Protein AF-A0A933JWK9-F1 (afdb_monomer)

pLDDT: mean 76.58, std 20.01, range [38.88, 97.62]

Mean predicted aligned error: 13.6 Å

Radius of gyration: 24.75 Å; Cα contacts (8 Å, |Δi|>4): 146; chains: 1; bounding box: 64×27×78 Å

Nearest PDB structures (foldseek):
  2p03-assembly1_A  TM=4.621E-01  e=7.236E+00  Homo sapiens
  8j80-assembly1_A  TM=3.984E-01  e=9.105E+00  Homo sapiens

Foldseek 3Di:
DVVVVVVVVVVVVVLVVPQDAAPDFFAPVLLVVLLVCLLVPWQLVSVVSRNCCVVPSNVRNVQLVVLCVLLVVLVVVQVVCVVVVHDDDVSSVVSNVSSVVSNVVSSVVSNVVSVPDPGDPPPDPPPPPQPPDPDDDDRDDDDDD

Solvent-accessible surface area (backbone atoms only — not comparable to full-atom values): 8246 Å² total; per-residue (Å²): 119,75,71,60,55,53,55,52,52,48,51,56,52,56,54,56,75,68,50,62,58,75,83,52,77,28,47,67,67,41,44,55,49,14,50,54,36,23,69,78,40,64,58,24,47,17,28,48,61,46,25,38,25,92,82,54,14,54,56,41,30,54,52,38,51,52,16,49,50,36,23,50,53,15,49,55,51,49,50,52,28,63,76,69,70,48,76,88,56,70,64,31,55,48,29,29,51,51,11,51,50,48,33,53,52,49,49,53,46,55,41,49,53,59,74,67,53,94,47,59,65,68,86,72,77,75,76,81,67,82,72,78,70,95,79,78,94,67,92,76,86,84,86,87,130

Sequence (145 aa):
MRALLTSFVGYLLLSSSAQGAEGEPISQGRYVTAGVVSIFFSLGIGHAVAGEYTSTGWIFTVGETASCALFGAGLVRAWNEADSGAGEDPLNLAMIGVGATALLALKVWETYDIFTRPTVESASTVAILPLVYPSGGGVGVSIGF

Secondary structure (DSSP, 8-state):
-HHHHHHHHHHHHHHHHSS--TTSPPPHHHHHHHHHHHHHS-SSHHHHHHT-IIIIIHHHHHHHHHHHHHHHHHHHHHHHHHHHTPPPPHHHHHHHHHHHHHHHHHHHHHHHHHHHS-----TT---------SSS---PPP---

Structure (mmCIF, N/CA/C/O backbone):
data_AF-A0A933JWK9-F1
#
_entry.id   AF-A0A933JWK9-F1
#
loop_
_atom_site.group_PDB
_atom_site.id
_atom_site.type_symbol
_atom_site.label_atom_id
_atom_site.label_alt_id
_atom_site.label_comp_id
_atom_site.label_asym_id
_atom_site.label_entity_id
_atom_site.label_seq_id
_atom_site.pdbx_PDB_ins_code
_atom_site.Cartn_x
_atom_site.Cartn_y
_atom_site.Cartn_z
_atom_site.occupancy
_atom_site.B_iso_or_equiv
_atom_site.auth_seq_id
_atom_site.auth_comp_id
_atom_site.auth_asym_id
_atom_site.auth_atom_id
_atom_site.pdbx_PDB_model_num
ATOM 1 N N . MET A 1 1 ? 21.813 -17.162 19.242 1.00 52.31 1 MET A N 1
ATOM 2 C CA . MET A 1 1 ? 20.748 -17.148 18.208 1.00 52.31 1 MET A CA 1
ATOM 3 C C . MET A 1 1 ? 19.404 -17.726 18.664 1.00 52.31 1 MET A C 1
ATOM 5 O O . MET A 1 1 ? 18.394 -17.179 18.254 1.00 52.31 1 MET A O 1
ATOM 9 N N . ARG A 1 2 ? 19.329 -18.748 19.537 1.00 48.78 2 ARG A N 1
ATOM 10 C CA . ARG A 1 2 ? 18.032 -19.305 19.998 1.00 48.78 2 ARG A CA 1
ATOM 11 C C . ARG A 1 2 ? 17.158 -18.358 20.845 1.00 48.78 2 ARG A C 1
ATOM 13 O O . ARG A 1 2 ? 15.945 -18.448 20.749 1.00 48.78 2 ARG A O 1
ATOM 20 N N . ALA A 1 3 ? 17.746 -17.427 21.600 1.00 47.59 3 ALA A N 1
ATOM 21 C CA . ALA A 1 3 ? 16.990 -16.504 22.460 1.00 47.59 3 ALA A CA 1
ATOM 22 C C . ALA A 1 3 ? 16.204 -15.415 21.694 1.00 47.59 3 ALA A C 1
ATOM 24 O O . ALA A 1 3 ? 15.162 -14.971 22.162 1.00 47.59 3 ALA A O 1
ATOM 25 N N . LEU A 1 4 ? 16.667 -15.017 20.502 1.00 46.31 4 LEU A N 1
ATOM 26 C CA . LEU A 1 4 ? 15.998 -14.002 19.674 1.00 46.31 4 LEU A CA 1
ATOM 27 C C . LEU A 1 4 ? 14.731 -14.542 18.991 1.00 46.31 4 LEU A C 1
ATOM 29 O O . LEU A 1 4 ? 13.759 -13.807 18.844 1.00 46.31 4 LEU A O 1
ATOM 33 N N . LEU A 1 5 ? 14.710 -15.832 18.636 1.00 45.72 5 LEU A N 1
ATOM 34 C CA . LEU A 1 5 ? 13.540 -16.462 18.014 1.00 45.72 5 LEU A CA 1
ATOM 35 C C . LEU A 1 5 ? 12.357 -16.574 18.985 1.00 45.72 5 LEU A C 1
ATOM 37 O O . LEU A 1 5 ? 11.220 -16.336 18.593 1.00 45.72 5 LEU A O 1
ATOM 41 N N . THR A 1 6 ? 12.612 -16.881 20.259 1.00 53.44 6 THR A N 1
ATOM 42 C CA . THR A 1 6 ? 11.563 -16.974 21.287 1.00 53.44 6 THR A CA 1
ATOM 43 C C . THR A 1 6 ? 10.922 -15.628 21.608 1.00 53.44 6 THR A C 1
ATOM 45 O O . THR A 1 6 ? 9.710 -15.576 21.795 1.00 53.44 6 THR A O 1
ATOM 48 N N . SER A 1 7 ? 11.688 -14.532 21.611 1.00 55.28 7 SER A N 1
ATOM 49 C CA . SER A 1 7 ? 11.123 -13.196 21.842 1.00 55.28 7 SER A CA 1
ATOM 50 C C . SER A 1 7 ? 10.293 -12.704 20.656 1.00 55.28 7 SER A C 1
ATOM 52 O O . SER A 1 7 ? 9.264 -12.070 20.861 1.00 55.28 7 SER A O 1
ATOM 54 N N . PHE A 1 8 ? 10.691 -13.034 19.423 1.00 51.12 8 PHE A N 1
ATOM 55 C CA . PHE A 1 8 ? 9.938 -12.650 18.227 1.00 51.12 8 PHE A CA 1
ATOM 56 C C . PHE A 1 8 ? 8.622 -13.433 18.099 1.00 51.12 8 PHE A C 1
ATOM 58 O O . PHE A 1 8 ? 7.574 -12.840 17.865 1.00 51.12 8 PHE A O 1
ATOM 65 N N . VAL A 1 9 ? 8.651 -14.749 18.344 1.00 57.91 9 VAL A N 1
ATOM 66 C CA . VAL A 1 9 ? 7.445 -15.599 18.360 1.00 57.91 9 VAL A CA 1
ATOM 67 C C . VAL A 1 9 ? 6.528 -15.243 19.535 1.00 57.91 9 VAL A C 1
ATOM 69 O O . VAL A 1 9 ? 5.314 -15.199 19.368 1.00 57.91 9 VAL A O 1
ATOM 72 N N . GLY A 1 10 ? 7.090 -14.916 20.703 1.00 48.44 10 GLY A N 1
ATOM 73 C CA . GLY A 1 10 ? 6.321 -14.434 21.852 1.00 48.44 10 GLY A CA 1
ATOM 74 C C . GLY A 1 10 ? 5.609 -13.108 21.576 1.00 48.44 10 GLY A C 1
ATOM 75 O O . GLY A 1 10 ? 4.443 -12.971 21.925 1.00 48.44 10 GLY A O 1
ATOM 76 N N . TYR A 1 11 ? 6.264 -12.164 20.891 1.00 52.81 11 TYR A N 1
ATOM 77 C CA . TYR A 1 11 ? 5.649 -10.893 20.491 1.00 52.81 11 TYR A CA 1
ATOM 78 C C . TYR A 1 11 ? 4.535 -11.087 19.449 1.00 52.81 11 TYR A C 1
ATOM 80 O O . TYR A 1 11 ? 3.487 -10.454 19.544 1.00 52.81 11 TYR A O 1
ATOM 88 N N . LEU A 1 12 ? 4.730 -12.014 18.505 1.00 49.78 12 LEU A N 1
ATOM 89 C CA . LEU A 1 12 ? 3.725 -12.412 17.510 1.00 49.78 12 LEU A CA 1
ATOM 90 C C . LEU A 1 12 ? 2.493 -13.080 18.137 1.00 49.78 12 LEU A C 1
ATOM 92 O O . LEU A 1 12 ? 1.371 -12.854 17.692 1.00 49.78 12 LEU A O 1
ATOM 96 N N . LEU A 1 13 ? 2.683 -13.884 19.185 1.00 49.88 13 LEU A N 1
ATOM 97 C CA . LEU A 1 13 ? 1.576 -14.523 19.897 1.00 49.88 13 LEU A CA 1
ATOM 98 C C . LEU A 1 13 ? 0.853 -13.538 20.826 1.00 49.88 13 LEU A C 1
ATOM 100 O O . LEU A 1 13 ? -0.376 -13.544 20.866 1.00 49.88 13 LEU A O 1
ATOM 104 N N . LEU A 1 14 ? 1.571 -12.635 21.504 1.00 49.59 14 LEU A N 1
ATOM 105 C CA . LEU A 1 14 ? 0.948 -11.612 22.353 1.00 49.59 14 LEU A CA 1
ATOM 106 C C . LEU A 1 14 ? 0.148 -10.582 21.537 1.00 49.59 14 LEU A C 1
ATOM 108 O O . LEU A 1 14 ? -0.905 -10.125 21.985 1.00 49.59 14 LEU A O 1
ATOM 112 N N . SER A 1 15 ? 0.609 -10.239 20.329 1.00 49.47 15 SER A N 1
ATOM 113 C CA . SER A 1 15 ? -0.121 -9.341 19.427 1.00 49.47 15 SER A CA 1
ATOM 114 C C . SER A 1 15 ? -1.370 -9.992 18.828 1.00 49.47 15 SER A C 1
ATOM 116 O O . SER A 1 15 ? -2.322 -9.281 18.516 1.00 49.47 15 SER A O 1
ATOM 118 N N . SER A 1 16 ? -1.404 -11.325 18.712 1.00 47.66 16 SER A N 1
ATOM 119 C CA . SER A 1 16 ? -2.589 -12.059 18.250 1.00 47.66 16 SER A CA 1
ATOM 120 C C . SER A 1 16 ? -3.719 -12.083 19.286 1.00 47.66 16 SER A C 1
ATOM 122 O O . SER A 1 16 ? -4.881 -11.986 18.917 1.00 47.66 16 SER A O 1
ATOM 124 N N . SER A 1 17 ? -3.396 -12.113 20.586 1.00 46.22 17 SER A N 1
ATOM 125 C CA . SER A 1 17 ? -4.400 -12.079 21.664 1.00 46.22 17 SER A CA 1
ATOM 126 C C . SER A 1 17 ? -4.966 -10.685 21.965 1.00 46.22 17 SER A C 1
ATOM 128 O O . SER A 1 17 ? -5.966 -10.577 22.666 1.00 46.22 17 SER A O 1
ATOM 130 N N . ALA A 1 18 ? -4.324 -9.620 21.471 1.00 49.44 18 ALA A N 1
ATOM 131 C CA . ALA A 1 18 ? -4.772 -8.233 21.647 1.00 49.44 18 ALA A CA 1
ATOM 132 C C . ALA A 1 18 ? -5.519 -7.677 20.420 1.00 49.44 18 ALA A C 1
ATOM 134 O O . ALA A 1 18 ? -6.072 -6.576 20.472 1.00 49.44 18 ALA A O 1
ATOM 135 N N . GLN A 1 19 ? -5.532 -8.421 19.311 1.00 51.88 19 GLN A N 1
ATOM 136 C CA . GLN A 1 19 ? -6.361 -8.102 18.161 1.00 51.88 19 GLN A CA 1
ATOM 137 C C . GLN A 1 19 ? -7.772 -8.602 18.459 1.00 51.88 19 GLN A C 1
ATOM 139 O O . GLN A 1 19 ? -8.059 -9.786 18.319 1.00 51.88 19 GLN A O 1
ATOM 144 N N . GLY A 1 20 ? -8.638 -7.690 18.914 1.00 56.00 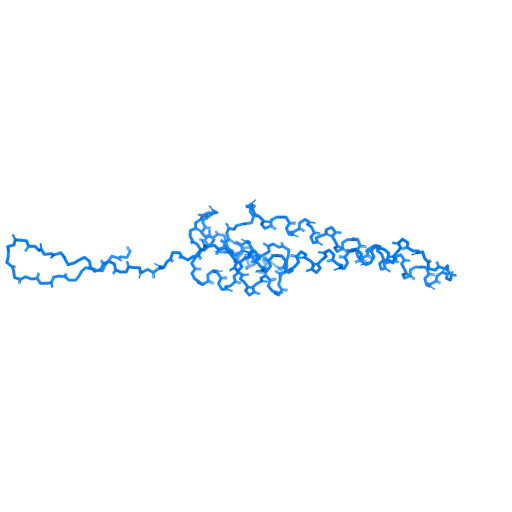20 GLY A N 1
ATOM 145 C CA . GLY A 1 20 ? -10.086 -7.911 18.911 1.00 56.00 20 GLY A CA 1
ATOM 146 C C . GLY A 1 20 ? -10.522 -8.481 17.563 1.00 56.00 20 GLY A C 1
ATOM 147 O O . GLY A 1 20 ? -9.911 -8.146 16.539 1.00 56.00 20 GLY A O 1
ATOM 148 N N . ALA A 1 21 ? -11.489 -9.393 17.608 1.00 59.34 21 ALA A N 1
ATOM 149 C CA . ALA A 1 21 ? -11.901 -10.204 16.472 1.00 59.34 21 ALA A CA 1
ATOM 150 C C . ALA A 1 21 ? -12.302 -9.324 15.277 1.00 59.34 21 ALA A C 1
ATOM 152 O O . ALA A 1 21 ? -12.734 -8.183 15.447 1.00 59.34 21 ALA A O 1
ATOM 153 N N . GLU A 1 22 ? -12.136 -9.843 14.060 1.00 62.44 22 GLU A N 1
ATOM 154 C CA . GLU A 1 22 ? -12.494 -9.090 12.857 1.00 62.44 22 GLU A CA 1
ATOM 155 C C . GLU A 1 22 ? -13.966 -8.660 12.901 1.00 62.44 22 GLU A C 1
ATOM 157 O O . GLU A 1 22 ? -14.848 -9.470 13.199 1.00 62.44 22 GLU A O 1
ATOM 162 N N . GLY A 1 23 ? -14.222 -7.376 12.636 1.00 63.72 23 GLY A N 1
ATOM 163 C CA . GLY A 1 23 ? -15.553 -6.775 12.731 1.00 63.72 23 GLY A CA 1
ATOM 164 C C . GLY A 1 23 ? -15.981 -6.313 14.131 1.00 63.72 23 GLY A C 1
ATOM 165 O O . GLY A 1 23 ? -17.119 -5.864 14.284 1.00 63.72 23 GLY A O 1
ATOM 166 N N . GLU A 1 24 ? -15.122 -6.387 15.156 1.00 70.00 24 GLU A N 1
ATOM 167 C CA . GLU A 1 24 ? -15.401 -5.747 16.449 1.00 70.00 24 GLU A CA 1
ATOM 168 C C . GLU A 1 24 ? -15.279 -4.213 16.384 1.00 70.00 24 GLU A C 1
ATOM 170 O O . GLU A 1 24 ? -14.452 -3.677 15.637 1.00 70.00 24 GLU A O 1
ATOM 175 N N . PRO A 1 25 ? -16.044 -3.474 17.214 1.00 74.81 25 PRO A N 1
ATOM 176 C CA . PRO A 1 25 ? -15.880 -2.034 17.351 1.00 74.81 25 PRO A CA 1
ATOM 177 C C . PR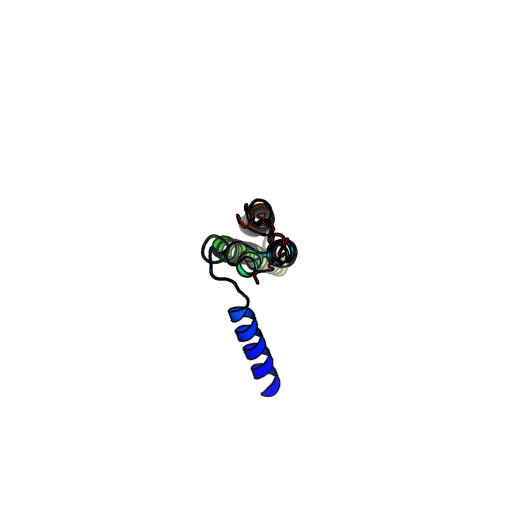O A 1 25 ? -14.429 -1.656 17.674 1.00 74.81 25 PRO A C 1
ATOM 179 O O . PRO A 1 25 ? -13.851 -2.075 18.680 1.00 74.81 25 PRO A O 1
ATOM 182 N N . ILE A 1 26 ? -13.833 -0.826 16.820 1.00 77.25 26 ILE A N 1
ATOM 183 C CA . ILE A 1 26 ? -12.447 -0.391 16.984 1.00 77.25 26 ILE A CA 1
ATOM 184 C C . ILE A 1 26 ? -12.367 0.568 18.176 1.00 77.25 26 ILE A C 1
ATOM 186 O O . ILE A 1 26 ? -13.041 1.599 18.220 1.00 77.25 26 ILE A O 1
ATOM 190 N N . SER A 1 27 ? -11.518 0.245 19.153 1.00 82.25 27 SER A N 1
ATOM 191 C CA . SER A 1 27 ? -11.245 1.153 20.267 1.00 82.25 27 SER A CA 1
ATOM 192 C C . SER A 1 27 ? -10.535 2.419 19.776 1.00 82.25 27 SER A C 1
ATOM 194 O O . SER A 1 27 ? -9.736 2.374 18.840 1.00 82.25 27 SER A O 1
ATOM 196 N N . GLN A 1 28 ? -10.755 3.557 20.443 1.00 83.12 28 GLN A N 1
ATOM 197 C CA . GLN A 1 28 ? -10.151 4.838 20.044 1.00 83.12 28 GLN A CA 1
ATOM 198 C C . GLN A 1 28 ? -8.617 4.761 19.915 1.00 83.12 28 GLN A C 1
ATOM 200 O O . GLN A 1 28 ? -8.039 5.332 18.992 1.00 83.12 28 GLN A O 1
ATOM 205 N N . GLY A 1 29 ? -7.958 4.013 20.809 1.00 81.81 29 GLY A N 1
ATOM 206 C CA . GLY A 1 29 ? -6.517 3.767 20.736 1.00 81.81 29 GLY A CA 1
ATOM 207 C C . GLY A 1 29 ? -6.118 2.996 19.476 1.00 81.81 29 GLY A C 1
ATOM 208 O O . GLY A 1 29 ? -5.222 3.438 18.758 1.00 81.81 29 GLY A O 1
ATOM 209 N N . ARG A 1 30 ? -6.817 1.894 19.159 1.00 84.12 30 ARG A N 1
ATOM 210 C CA . ARG A 1 30 ? -6.562 1.115 17.934 1.00 84.12 30 ARG A CA 1
ATOM 211 C C . ARG A 1 30 ? -6.816 1.940 16.677 1.00 84.12 30 ARG A C 1
ATOM 213 O O . ARG A 1 30 ? -6.023 1.836 15.753 1.00 84.12 30 ARG A O 1
ATOM 220 N N . TYR A 1 31 ? -7.836 2.797 16.663 1.00 86.62 31 TYR A N 1
ATOM 221 C CA . TYR A 1 31 ? -8.128 3.687 15.536 1.00 86.62 31 TYR A CA 1
ATOM 222 C C . TYR A 1 31 ? -6.988 4.679 15.266 1.00 86.62 31 TYR A C 1
ATOM 224 O O . TYR A 1 31 ? -6.480 4.761 14.149 1.00 86.62 31 TYR A O 1
ATOM 232 N N . VAL A 1 32 ? -6.522 5.390 16.301 1.00 88.44 32 VAL A N 1
ATOM 233 C CA . VAL A 1 32 ? -5.410 6.345 16.150 1.00 88.44 32 VAL A CA 1
ATOM 234 C C . VAL A 1 32 ? -4.125 5.620 15.755 1.00 88.44 32 VAL A C 1
ATOM 236 O O . VAL A 1 32 ? -3.413 6.081 14.864 1.00 88.44 32 VAL A O 1
ATOM 239 N N . THR A 1 33 ? -3.826 4.472 16.372 1.00 89.25 33 THR A N 1
ATOM 240 C CA . THR A 1 33 ? -2.653 3.674 15.994 1.00 89.25 33 THR A CA 1
ATOM 241 C C . THR A 1 33 ? -2.760 3.168 14.558 1.00 89.25 33 THR A C 1
ATOM 243 O O . THR A 1 33 ? -1.783 3.285 13.831 1.00 89.25 33 THR A O 1
ATOM 246 N N . ALA A 1 34 ? -3.923 2.682 14.116 1.00 88.56 34 ALA A N 1
ATOM 247 C CA . ALA A 1 34 ? -4.143 2.238 12.740 1.00 88.56 34 ALA A CA 1
ATOM 248 C C . ALA A 1 34 ? -3.901 3.368 11.729 1.00 88.56 34 ALA A C 1
ATOM 250 O O . ALA A 1 34 ? -3.180 3.157 10.758 1.00 88.56 34 ALA A O 1
ATOM 251 N N . GLY A 1 35 ? -4.416 4.574 11.994 1.00 88.25 35 GLY A N 1
ATOM 252 C CA . GLY A 1 35 ? -4.205 5.739 11.128 1.00 88.25 35 GLY A CA 1
ATOM 253 C C . GLY A 1 35 ? -2.753 6.227 11.097 1.00 88.25 35 GLY A C 1
ATOM 254 O O . GLY A 1 35 ? -2.231 6.579 10.044 1.00 88.25 35 GLY A O 1
ATOM 255 N N . VAL A 1 36 ? -2.049 6.221 12.234 1.00 91.56 36 VAL A N 1
ATOM 256 C CA . VAL A 1 36 ? -0.611 6.550 12.255 1.00 91.56 36 VAL A CA 1
ATOM 257 C C . VAL A 1 36 ? 0.191 5.483 11.512 1.00 91.56 36 VAL A C 1
ATOM 259 O O . VAL A 1 36 ? 1.076 5.808 10.721 1.00 91.56 36 VAL A O 1
ATOM 262 N N . VAL A 1 37 ? -0.128 4.208 11.738 1.00 91.81 37 VAL A N 1
ATOM 263 C CA . VAL A 1 37 ? 0.541 3.086 11.082 1.00 91.81 37 VAL A CA 1
ATOM 264 C C . VAL A 1 37 ? 0.330 3.142 9.575 1.00 91.81 37 VAL A C 1
ATOM 266 O O . VAL A 1 37 ? 1.323 3.031 8.875 1.00 91.81 37 VAL A O 1
ATOM 269 N N . SER A 1 38 ? -0.868 3.421 9.058 1.00 88.81 38 SER A N 1
ATOM 270 C CA . SER A 1 38 ? -1.104 3.492 7.604 1.00 88.81 38 SER A CA 1
ATOM 271 C C . SER A 1 38 ? -0.321 4.610 6.903 1.00 88.81 38 SER A C 1
ATOM 273 O O . SER A 1 38 ? 0.102 4.469 5.752 1.00 88.81 38 SER A O 1
ATOM 275 N N . ILE A 1 39 ? -0.059 5.720 7.601 1.00 89.00 39 ILE A N 1
ATOM 276 C CA . ILE A 1 39 ? 0.753 6.820 7.062 1.00 89.00 39 ILE A CA 1
ATOM 277 C C . ILE A 1 39 ? 2.201 6.359 6.843 1.00 89.00 39 ILE A C 1
ATOM 279 O O . ILE A 1 39 ? 2.754 6.555 5.758 1.00 89.00 39 ILE A O 1
ATOM 283 N N . PHE A 1 40 ? 2.817 5.714 7.838 1.00 89.06 40 PHE A N 1
ATOM 284 C CA . PHE A 1 40 ? 4.237 5.332 7.781 1.00 89.06 40 PHE A CA 1
ATOM 285 C C . PHE A 1 40 ? 4.480 3.962 7.141 1.00 89.06 40 PHE A C 1
ATOM 287 O O . PHE A 1 40 ? 5.428 3.783 6.380 1.00 89.06 40 PHE A O 1
ATOM 294 N N . PHE A 1 41 ? 3.606 3.007 7.425 1.00 86.69 41 PHE A N 1
ATOM 295 C CA . PHE A 1 41 ? 3.694 1.605 7.049 1.00 86.69 41 PHE A CA 1
ATOM 296 C C . PHE A 1 41 ? 2.449 1.238 6.236 1.00 86.69 41 PHE A C 1
ATOM 298 O O . PHE A 1 41 ? 1.389 0.930 6.774 1.00 86.69 41 PHE A O 1
ATOM 305 N N . SER A 1 42 ? 2.615 1.321 4.916 1.00 82.88 42 SER A N 1
ATOM 306 C CA . SER A 1 42 ? 1.646 0.849 3.916 1.00 82.88 42 SER A CA 1
ATOM 307 C C . SER A 1 42 ? 1.548 -0.688 3.929 1.00 82.88 42 SER A C 1
ATOM 309 O O . SER A 1 42 ? 2.176 -1.342 4.762 1.00 82.88 42 SER A O 1
ATOM 311 N N . LEU A 1 43 ? 0.844 -1.272 2.963 1.00 90.44 43 LEU 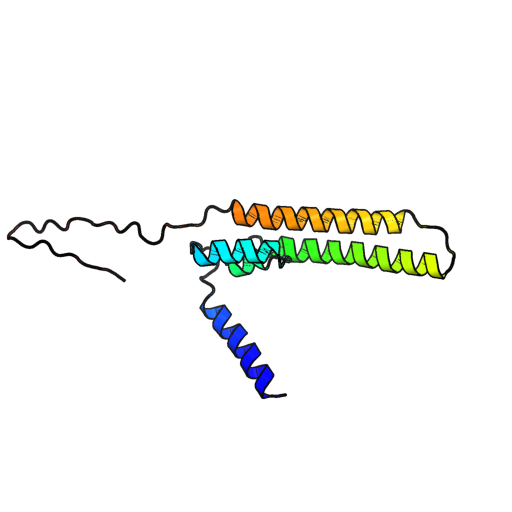A N 1
ATOM 312 C CA . LEU A 1 43 ? 0.636 -2.705 2.714 1.00 90.44 43 LEU A CA 1
ATOM 313 C C . LEU A 1 43 ? -0.523 -3.309 3.504 1.00 90.44 43 LEU A C 1
ATOM 315 O O . LEU A 1 43 ? -0.505 -4.507 3.791 1.00 90.44 43 LEU A O 1
ATOM 319 N N . GLY A 1 44 ? -1.532 -2.515 3.863 1.00 86.62 44 GLY A N 1
ATOM 320 C CA . GLY A 1 44 ? -2.695 -3.000 4.610 1.00 86.62 44 GLY A CA 1
ATOM 321 C C . GLY A 1 44 ? -2.416 -3.214 6.099 1.00 86.62 44 GLY A C 1
ATOM 322 O O . GLY A 1 44 ? -3.238 -3.800 6.807 1.00 86.62 44 GLY A O 1
ATOM 323 N N . ILE A 1 45 ? -1.260 -2.763 6.603 1.00 90.38 45 ILE A N 1
ATOM 324 C CA . ILE A 1 45 ? -0.870 -2.931 8.011 1.00 90.38 45 ILE A CA 1
ATOM 325 C C . ILE A 1 45 ? -1.777 -2.087 8.914 1.00 90.38 45 ILE A C 1
ATOM 327 O O . ILE A 1 45 ? -2.147 -2.540 9.998 1.00 90.38 45 ILE A O 1
ATOM 331 N N . GLY A 1 46 ? -2.199 -0.900 8.463 1.00 88.12 46 GLY A N 1
ATOM 332 C CA . GLY A 1 46 ? -3.172 -0.084 9.193 1.00 88.12 46 GLY A CA 1
ATOM 333 C C . GLY A 1 46 ? -4.489 -0.834 9.416 1.00 88.12 46 GLY A C 1
ATOM 334 O O . GLY A 1 46 ? -4.991 -0.890 10.540 1.00 88.12 46 GLY A O 1
ATOM 335 N N . HIS A 1 47 ? -4.993 -1.516 8.382 1.00 89.94 47 HIS A N 1
ATOM 336 C CA . HIS A 1 47 ? -6.178 -2.373 8.481 1.00 89.94 47 HIS A CA 1
ATOM 337 C C . HIS A 1 47 ? -5.956 -3.596 9.368 1.00 89.94 47 HIS A C 1
ATOM 339 O O . HIS A 1 47 ? -6.861 -3.975 10.103 1.00 89.94 47 HIS A O 1
ATOM 345 N N . ALA A 1 48 ? -4.764 -4.194 9.368 1.00 89.06 48 ALA A N 1
ATOM 346 C CA . ALA A 1 48 ? -4.444 -5.279 10.298 1.00 89.06 48 ALA A CA 1
ATOM 347 C C . ALA A 1 48 ? -4.499 -4.818 11.763 1.00 89.06 48 ALA A C 1
ATOM 349 O O . ALA A 1 48 ? -5.095 -5.487 12.605 1.00 89.06 48 ALA A O 1
ATOM 350 N N . VAL A 1 49 ? -3.966 -3.631 12.072 1.00 88.38 49 VAL A N 1
ATOM 351 C CA . VAL A 1 49 ? -4.059 -3.038 13.420 1.00 88.38 49 VAL A CA 1
ATOM 352 C C . VAL A 1 49 ? -5.515 -2.759 13.805 1.00 88.38 49 VAL A C 1
ATOM 354 O O . VAL A 1 49 ? -5.927 -3.045 14.937 1.00 88.38 49 VAL A O 1
ATOM 357 N N . ALA A 1 50 ? -6.295 -2.249 12.851 1.00 86.75 50 ALA A N 1
ATOM 358 C CA . ALA A 1 50 ? -7.725 -2.001 12.987 1.00 86.75 50 ALA A CA 1
ATOM 359 C C . ALA A 1 50 ? -8.569 -3.283 13.142 1.00 86.75 50 ALA A C 1
ATOM 361 O O . ALA A 1 50 ? -9.687 -3.187 13.629 1.00 86.75 50 ALA A O 1
ATOM 362 N N . GLY A 1 51 ? -8.047 -4.469 12.799 1.00 86.38 51 GLY A N 1
ATOM 363 C CA . GLY A 1 51 ? -8.817 -5.722 12.795 1.00 86.38 51 GLY A CA 1
ATOM 364 C C . GLY A 1 51 ? -9.696 -5.904 11.550 1.00 86.38 51 GLY A C 1
ATOM 365 O O . GLY A 1 51 ? -10.700 -6.597 11.595 1.00 86.38 51 GLY A O 1
ATOM 366 N N . GLU A 1 52 ? -9.333 -5.269 10.437 1.00 86.56 52 GLU A N 1
ATOM 367 C CA . GLU A 1 52 ? -10.123 -5.182 9.197 1.00 86.56 52 GLU A CA 1
ATOM 368 C C . GLU A 1 52 ? -9.325 -5.665 7.971 1.00 86.56 52 GLU A C 1
ATOM 370 O O . GLU A 1 52 ? -9.550 -5.249 6.826 1.00 86.56 52 GLU A O 1
ATOM 375 N N . TYR A 1 53 ? -8.333 -6.528 8.198 1.00 89.00 53 TYR A N 1
ATOM 376 C CA . TYR A 1 53 ? -7.427 -6.959 7.139 1.00 89.00 53 TYR A CA 1
ATOM 377 C C . TYR A 1 53 ? -8.133 -7.809 6.078 1.00 89.00 53 TYR A C 1
ATOM 379 O O . TYR A 1 53 ? -7.988 -7.534 4.884 1.00 89.00 53 TYR A O 1
ATOM 387 N N . THR A 1 54 ? -8.924 -8.807 6.483 1.00 88.81 54 THR A N 1
ATOM 388 C CA . THR A 1 54 ? -9.662 -9.666 5.536 1.00 88.81 54 THR A CA 1
ATOM 389 C C . THR A 1 54 ? -10.758 -8.912 4.788 1.00 88.81 54 THR A C 1
ATOM 391 O O . THR A 1 54 ? -11.026 -9.216 3.627 1.00 88.81 54 THR A O 1
ATOM 394 N N . SER A 1 55 ? -11.351 -7.902 5.425 1.00 88.25 55 SER A N 1
ATOM 395 C CA . SER A 1 55 ? -12.396 -7.062 4.844 1.00 88.25 55 SER A CA 1
ATOM 396 C C . SER A 1 55 ? -11.850 -6.204 3.701 1.00 88.25 55 SER A C 1
ATOM 398 O O . SER A 1 55 ? -12.427 -6.161 2.613 1.00 88.25 55 SER A O 1
ATOM 400 N N . THR A 1 56 ? -10.722 -5.510 3.908 1.00 90.00 56 THR A N 1
ATOM 401 C CA . THR A 1 56 ? -10.201 -4.562 2.897 1.00 90.00 56 THR A CA 1
ATOM 402 C C . THR A 1 56 ? -8.681 -4.414 2.894 1.00 90.00 56 THR A C 1
ATOM 404 O O . THR A 1 56 ? -8.115 -4.125 1.841 1.00 90.00 56 THR A O 1
ATOM 407 N N . GLY A 1 57 ? -7.996 -4.659 4.016 1.00 91.06 57 GLY A N 1
ATOM 408 C CA . GLY A 1 57 ? -6.538 -4.498 4.112 1.00 91.06 57 GLY A CA 1
ATOM 409 C C . GLY A 1 57 ? -5.745 -5.270 3.053 1.00 91.06 57 GLY A C 1
ATOM 410 O O . GLY A 1 57 ? -4.796 -4.737 2.481 1.00 91.06 57 GLY A O 1
ATOM 411 N N . TRP A 1 58 ? -6.180 -6.489 2.719 1.00 94.00 58 TRP A N 1
ATOM 412 C CA . TRP A 1 58 ? -5.506 -7.336 1.728 1.00 94.00 58 TRP A CA 1
ATOM 413 C C . TRP A 1 58 ? -5.419 -6.705 0.328 1.00 94.00 58 TRP A C 1
ATOM 415 O O . TRP A 1 58 ? -4.477 -6.993 -0.414 1.00 94.00 58 TRP A O 1
ATOM 425 N N . ILE A 1 59 ? -6.374 -5.841 -0.043 1.00 95.94 59 ILE A N 1
ATOM 426 C CA . ILE A 1 59 ? -6.397 -5.170 -1.353 1.00 95.94 59 ILE A CA 1
ATOM 427 C C . ILE A 1 59 ? -5.187 -4.246 -1.473 1.00 95.94 59 ILE A C 1
ATOM 429 O O . ILE A 1 59 ? -4.520 -4.240 -2.509 1.00 95.94 59 ILE A O 1
ATOM 433 N N . PHE A 1 60 ? -4.865 -3.517 -0.402 1.00 95.25 60 PHE A N 1
ATOM 434 C CA . PHE A 1 60 ? -3.701 -2.638 -0.357 1.00 95.25 60 PHE A CA 1
ATOM 435 C C . PHE A 1 60 ? -2.407 -3.442 -0.402 1.00 95.25 60 PHE A C 1
ATOM 437 O O . PHE A 1 60 ? -1.530 -3.124 -1.197 1.00 95.25 60 PHE A O 1
ATOM 444 N N . THR A 1 61 ? -2.315 -4.553 0.334 1.00 95.44 61 THR A N 1
ATOM 445 C CA . THR A 1 61 ? -1.148 -5.445 0.266 1.00 95.44 61 THR A CA 1
ATOM 446 C C . THR A 1 61 ? -0.883 -5.926 -1.159 1.00 95.44 61 THR A C 1
ATOM 448 O O . THR A 1 61 ? 0.240 -5.811 -1.655 1.00 95.44 61 THR A O 1
ATOM 451 N N . VAL A 1 62 ? -1.905 -6.449 -1.843 1.00 97.25 62 VAL A N 1
ATOM 452 C CA . VAL A 1 62 ? -1.767 -6.974 -3.209 1.00 97.25 62 VAL A CA 1
ATOM 453 C C . VAL A 1 62 ? -1.475 -5.848 -4.199 1.00 97.25 62 VAL A C 1
ATOM 455 O O . VAL A 1 62 ? -0.535 -5.953 -4.989 1.00 97.25 62 VAL A O 1
ATOM 458 N N . GLY A 1 63 ? -2.255 -4.767 -4.149 1.00 96.81 63 GLY A N 1
ATOM 459 C CA . GLY A 1 63 ? -2.141 -3.648 -5.077 1.00 96.81 63 GLY A CA 1
ATOM 460 C C . GLY A 1 63 ? -0.797 -2.935 -4.972 1.00 96.81 63 GLY A C 1
ATOM 461 O O . GLY A 1 63 ? -0.154 -2.666 -5.988 1.00 96.81 63 GLY A O 1
ATOM 462 N N . GLU A 1 64 ? -0.333 -2.659 -3.757 1.00 95.38 64 GLU A N 1
ATOM 463 C CA . GLU A 1 64 ? 0.939 -1.976 -3.547 1.00 95.38 64 GLU A CA 1
ATOM 464 C C . GLU A 1 64 ? 2.118 -2.893 -3.856 1.00 95.38 64 GLU A C 1
ATOM 466 O O . GLU A 1 64 ? 3.081 -2.443 -4.468 1.00 95.38 64 GLU A O 1
ATOM 471 N N . THR A 1 65 ? 2.034 -4.192 -3.545 1.00 97.31 65 THR A N 1
ATOM 472 C CA . THR A 1 65 ? 3.069 -5.154 -3.959 1.00 97.31 65 THR A CA 1
ATOM 473 C C . THR A 1 65 ? 3.195 -5.203 -5.481 1.00 97.31 65 THR A C 1
ATOM 475 O O . THR A 1 65 ? 4.305 -5.135 -6.011 1.00 97.31 65 THR A O 1
ATOM 478 N N . ALA A 1 66 ? 2.071 -5.267 -6.201 1.00 97.25 66 ALA A N 1
ATOM 479 C CA . ALA A 1 66 ? 2.067 -5.249 -7.662 1.00 97.25 66 ALA A CA 1
ATOM 480 C C . ALA A 1 66 ? 2.632 -3.934 -8.222 1.00 97.25 66 ALA A C 1
ATOM 482 O O . ALA A 1 66 ? 3.436 -3.943 -9.155 1.00 97.25 66 ALA A O 1
ATOM 483 N N . SER A 1 67 ? 2.264 -2.803 -7.620 1.00 96.81 67 SER A N 1
ATOM 484 C CA . SER A 1 67 ? 2.723 -1.480 -8.048 1.00 96.81 67 SER A CA 1
ATOM 485 C C . SER A 1 67 ? 4.222 -1.275 -7.774 1.00 96.81 67 SER A C 1
ATOM 487 O O . SER A 1 67 ? 4.942 -0.778 -8.640 1.00 96.81 67 SER A O 1
ATOM 489 N N . CYS A 1 68 ? 4.725 -1.755 -6.630 1.00 96.50 68 CYS A N 1
ATOM 490 C CA . CYS A 1 68 ? 6.154 -1.831 -6.309 1.00 96.50 68 CYS A CA 1
ATOM 491 C C . CYS A 1 68 ? 6.916 -2.709 -7.300 1.00 96.50 68 CYS A C 1
ATOM 493 O O . CYS A 1 68 ? 7.993 -2.322 -7.752 1.00 96.50 68 CYS A O 1
ATOM 495 N N . ALA A 1 69 ? 6.367 -3.870 -7.664 1.00 97.25 69 ALA A N 1
ATOM 496 C CA . ALA A 1 69 ? 6.992 -4.756 -8.638 1.00 97.25 69 ALA A CA 1
ATOM 497 C C . ALA A 1 69 ? 7.092 -4.095 -10.021 1.00 97.25 69 ALA A C 1
ATOM 499 O O . ALA A 1 69 ? 8.147 -4.162 -10.647 1.00 97.25 69 ALA A O 1
ATOM 500 N N . LEU A 1 70 ? 6.036 -3.409 -10.474 1.00 96.50 70 LEU A N 1
ATOM 501 C CA . LEU A 1 70 ? 6.043 -2.661 -11.736 1.00 96.50 70 LEU A CA 1
ATOM 502 C C . LEU A 1 70 ? 7.068 -1.524 -11.725 1.00 96.50 70 LEU A C 1
ATOM 504 O O . LEU A 1 70 ? 7.882 -1.426 -12.643 1.00 96.50 70 LEU A O 1
ATOM 508 N N . PHE A 1 71 ? 7.061 -0.707 -10.671 1.00 97.06 71 PHE A N 1
ATOM 509 C CA . PHE A 1 71 ? 8.009 0.391 -10.501 1.00 97.06 71 PHE A CA 1
ATOM 510 C C . PHE A 1 71 ? 9.458 -0.115 -10.474 1.00 97.06 71 PHE A C 1
ATOM 512 O O . PHE A 1 71 ? 10.301 0.362 -11.234 1.00 97.06 71 PHE A O 1
ATOM 519 N N . GLY A 1 72 ? 9.739 -1.128 -9.649 1.00 95.75 72 GLY A N 1
ATOM 520 C CA . GLY A 1 72 ? 11.066 -1.721 -9.515 1.00 95.75 72 GLY A CA 1
ATOM 521 C C . GLY A 1 72 ? 11.551 -2.386 -10.802 1.00 95.75 72 GLY A C 1
ATOM 522 O O . GLY A 1 72 ? 12.695 -2.182 -11.201 1.00 95.75 72 GLY A O 1
ATOM 523 N N . ALA A 1 73 ? 10.684 -3.126 -11.499 1.00 95.75 73 ALA A N 1
ATOM 524 C CA . ALA A 1 73 ? 11.025 -3.726 -12.785 1.00 95.75 73 ALA A CA 1
ATOM 525 C C . ALA A 1 73 ? 11.342 -2.658 -13.842 1.00 95.75 73 ALA A C 1
ATOM 527 O O . ALA A 1 73 ? 12.313 -2.809 -14.581 1.00 95.75 73 ALA A O 1
ATOM 528 N N . GLY A 1 74 ? 10.573 -1.565 -13.885 1.00 94.56 74 GLY A N 1
ATOM 529 C CA . GLY A 1 74 ? 10.848 -0.434 -14.770 1.00 94.56 74 GLY A CA 1
ATOM 530 C C . GLY A 1 74 ? 12.202 0.220 -14.480 1.00 94.56 74 GLY A C 1
ATOM 531 O O . GLY A 1 74 ? 12.978 0.442 -15.406 1.00 94.56 74 GLY A O 1
ATOM 532 N N . LEU A 1 75 ? 12.533 0.443 -13.201 1.00 94.88 75 LEU A N 1
ATOM 533 C CA . LEU A 1 75 ? 13.832 0.993 -12.791 1.00 94.88 75 LEU A CA 1
ATOM 534 C C . LEU A 1 75 ? 15.008 0.093 -13.180 1.00 94.88 75 LEU A C 1
ATOM 536 O O . LEU A 1 75 ? 16.000 0.581 -13.713 1.00 94.88 75 LEU A O 1
ATOM 540 N N . VAL A 1 76 ? 14.904 -1.216 -12.934 1.00 95.50 76 VAL A N 1
ATOM 541 C CA . VAL A 1 76 ? 15.971 -2.171 -13.274 1.00 95.50 76 VAL A CA 1
ATOM 542 C C . VAL A 1 76 ? 16.211 -2.209 -14.784 1.00 95.50 76 VAL A C 1
ATOM 544 O O . VAL A 1 76 ? 17.357 -2.250 -15.225 1.00 95.50 76 VAL A O 1
ATOM 547 N N . ARG A 1 77 ? 15.146 -2.173 -15.593 1.00 92.88 77 ARG A N 1
ATOM 548 C CA . ARG A 1 77 ? 15.273 -2.159 -17.057 1.00 92.88 77 ARG A CA 1
ATOM 549 C C . ARG A 1 77 ? 15.878 -0.853 -17.565 1.00 92.88 77 ARG A C 1
ATOM 551 O O . ARG A 1 77 ? 16.820 -0.916 -18.348 1.00 92.88 77 ARG A O 1
ATOM 558 N N . ALA A 1 78 ? 15.421 0.290 -17.051 1.00 91.06 78 ALA A N 1
ATOM 559 C CA . ALA A 1 78 ? 15.989 1.595 -17.387 1.00 91.06 78 ALA A CA 1
ATOM 560 C C . ALA A 1 78 ? 17.482 1.688 -17.023 1.00 91.06 78 ALA A C 1
ATOM 562 O O . ALA A 1 78 ? 18.278 2.208 -17.800 1.00 91.06 78 ALA A O 1
ATOM 563 N N . TRP A 1 79 ? 17.880 1.129 -15.875 1.00 92.31 79 TRP A N 1
ATOM 564 C CA . TRP A 1 79 ? 19.285 1.062 -15.468 1.00 92.31 79 TRP A CA 1
ATOM 565 C C . TRP A 1 79 ? 20.132 0.242 -16.454 1.00 92.31 79 TRP A C 1
ATOM 567 O O . TRP A 1 79 ? 21.181 0.694 -16.905 1.00 92.31 79 TRP A O 1
ATOM 577 N N . ASN A 1 80 ? 19.660 -0.947 -16.836 1.00 91.25 80 ASN A N 1
ATOM 578 C CA . ASN A 1 80 ? 20.379 -1.811 -17.778 1.00 91.25 80 ASN A CA 1
ATOM 579 C C . ASN A 1 80 ? 20.495 -1.191 -19.184 1.00 91.25 80 ASN A C 1
ATOM 581 O O . ASN A 1 80 ? 21.486 -1.414 -19.881 1.00 91.25 80 ASN A O 1
ATOM 585 N N . GLU A 1 81 ? 19.495 -0.423 -19.621 1.00 89.88 81 GLU A N 1
ATOM 586 C CA . GLU A 1 81 ? 19.546 0.320 -20.888 1.00 89.88 81 GLU A CA 1
ATOM 587 C C . GLU A 1 81 ? 20.593 1.434 -20.845 1.00 89.88 81 GLU A C 1
ATOM 589 O O . GLU A 1 81 ? 21.412 1.531 -21.761 1.00 89.88 81 GLU A O 1
ATOM 594 N N . ALA A 1 82 ? 20.642 2.192 -19.746 1.00 87.25 82 ALA A N 1
ATOM 595 C CA . ALA A 1 82 ? 21.658 3.218 -19.537 1.00 87.25 82 ALA A CA 1
ATOM 596 C C . ALA A 1 82 ? 23.084 2.634 -19.554 1.00 87.25 82 ALA A C 1
ATOM 598 O O . ALA A 1 82 ? 23.965 3.193 -20.208 1.00 87.25 82 ALA A O 1
ATOM 599 N N . ASP A 1 83 ? 23.300 1.481 -18.910 1.00 88.75 83 ASP A N 1
ATOM 600 C CA . ASP A 1 83 ? 24.606 0.806 -18.876 1.00 88.75 83 ASP A CA 1
ATOM 601 C C . ASP A 1 83 ? 25.003 0.190 -20.232 1.00 88.75 83 ASP A C 1
ATOM 603 O O . ASP A 1 83 ? 26.187 0.116 -20.566 1.00 88.75 83 ASP A O 1
ATOM 607 N N . SER A 1 84 ? 24.030 -0.253 -21.033 1.00 88.62 84 SER A N 1
ATOM 608 C CA . SER A 1 84 ? 24.281 -0.857 -22.352 1.00 88.62 84 SER A CA 1
ATOM 609 C C . SER A 1 84 ? 24.367 0.157 -23.497 1.00 88.62 84 SER A C 1
ATOM 611 O O . SER A 1 84 ? 24.747 -0.214 -24.610 1.00 88.62 84 SER A O 1
ATOM 613 N N . GLY A 1 85 ? 24.033 1.427 -23.247 1.00 82.56 85 GLY A N 1
ATOM 614 C CA . GLY A 1 85 ? 23.934 2.462 -24.278 1.00 82.56 85 GLY A CA 1
ATOM 615 C C . GLY A 1 85 ? 22.750 2.261 -25.230 1.00 82.56 85 GLY A C 1
ATOM 616 O O . GLY A 1 85 ? 22.729 2.845 -26.317 1.00 82.56 85 GLY A O 1
ATOM 617 N N . ALA A 1 86 ? 21.781 1.424 -24.851 1.00 77.12 86 ALA A N 1
ATOM 618 C CA . ALA A 1 86 ? 20.517 1.310 -25.560 1.00 77.12 86 ALA A CA 1
ATOM 619 C C . ALA A 1 86 ? 19.695 2.595 -25.348 1.00 77.12 86 ALA A C 1
ATOM 621 O O . ALA A 1 86 ? 19.752 3.213 -24.287 1.00 77.12 86 ALA A O 1
ATOM 622 N N . GLY A 1 87 ? 18.955 3.029 -26.372 1.00 79.88 87 GLY A N 1
ATOM 623 C CA . GLY A 1 87 ? 18.044 4.170 -26.236 1.00 79.88 87 GLY A CA 1
ATOM 624 C C . GLY A 1 87 ? 16.914 3.872 -25.246 1.00 79.88 87 GLY A C 1
ATOM 625 O O . GLY A 1 87 ? 16.554 2.711 -25.069 1.00 79.88 87 GLY A O 1
ATOM 626 N N . GLU A 1 88 ? 16.350 4.914 -24.632 1.00 83.38 88 GLU A N 1
ATOM 627 C CA . GLU A 1 88 ? 15.268 4.774 -23.649 1.00 83.38 88 GLU A CA 1
ATOM 628 C C . GLU A 1 88 ? 14.029 4.097 -24.261 1.00 83.38 88 GLU A C 1
ATOM 630 O O . GLU A 1 88 ? 13.446 4.609 -25.222 1.00 83.38 88 GLU A O 1
ATOM 635 N N . ASP A 1 89 ? 13.597 2.969 -23.687 1.00 90.50 89 ASP A N 1
ATOM 636 C CA . ASP A 1 89 ? 12.328 2.330 -24.049 1.00 90.50 89 ASP A CA 1
AT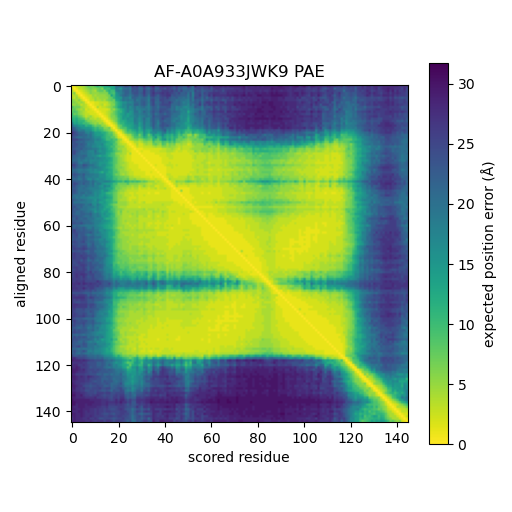OM 637 C C . ASP A 1 89 ? 11.145 3.053 -23.360 1.00 90.50 89 ASP A C 1
ATOM 639 O O . ASP A 1 89 ? 11.070 3.085 -22.121 1.00 90.50 89 ASP A O 1
ATOM 643 N N . PRO A 1 90 ? 10.164 3.593 -24.117 1.00 91.31 90 PRO A N 1
ATOM 644 C CA . PRO A 1 90 ? 8.947 4.183 -23.556 1.00 91.31 90 PRO A CA 1
ATOM 645 C C . PRO A 1 90 ? 8.194 3.258 -22.592 1.00 91.31 90 PRO A C 1
ATOM 647 O O . PRO A 1 90 ? 7.505 3.737 -21.688 1.00 91.31 90 PRO A O 1
ATOM 650 N N . LEU A 1 91 ? 8.324 1.937 -22.754 1.00 91.12 91 LEU A N 1
ATOM 651 C CA . LEU A 1 91 ? 7.735 0.958 -21.849 1.00 91.12 91 LEU A CA 1
ATOM 652 C C . LEU A 1 91 ? 8.323 1.060 -20.437 1.00 91.12 91 LEU A C 1
ATOM 654 O O . LEU A 1 91 ? 7.572 0.954 -19.470 1.00 91.12 91 LEU A O 1
ATOM 658 N N . ASN A 1 92 ? 9.627 1.300 -20.292 1.00 90.94 92 ASN A N 1
ATOM 659 C CA . ASN A 1 92 ? 10.259 1.411 -18.975 1.00 90.94 92 ASN A CA 1
ATOM 660 C C . ASN A 1 92 ? 9.759 2.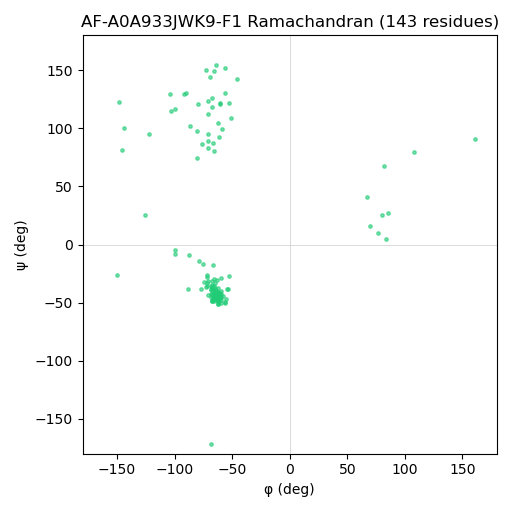650 -18.234 1.00 90.94 92 ASN A C 1
ATOM 662 O O . ASN A 1 92 ? 9.372 2.558 -17.068 1.00 90.94 92 ASN A O 1
ATOM 666 N N . LEU A 1 93 ? 9.676 3.786 -18.934 1.00 92.06 93 LEU A N 1
ATOM 667 C CA . LEU A 1 93 ? 9.084 5.010 -18.394 1.00 92.06 93 LEU A CA 1
ATOM 668 C C . LEU A 1 93 ? 7.617 4.802 -18.006 1.00 92.06 93 LEU A C 1
ATOM 670 O O . LEU A 1 93 ? 7.199 5.247 -16.937 1.00 92.06 93 LEU A O 1
ATOM 674 N N . ALA A 1 94 ? 6.843 4.084 -18.824 1.00 95.31 94 ALA A N 1
ATOM 675 C CA . ALA A 1 94 ? 5.460 3.749 -18.502 1.00 95.31 94 ALA A CA 1
ATOM 676 C C . ALA A 1 94 ? 5.360 2.850 -17.257 1.00 95.31 94 ALA A C 1
ATOM 678 O O . AL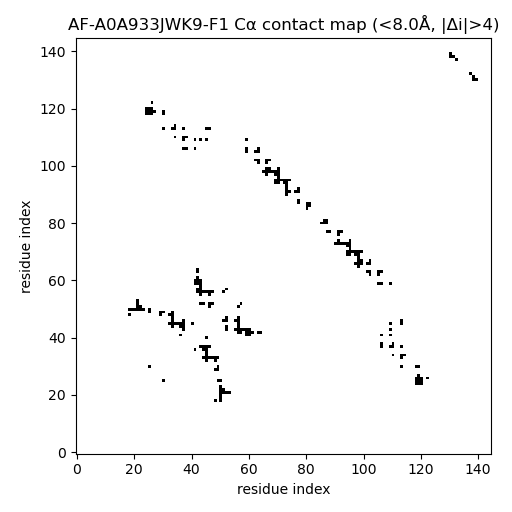A A 1 94 ? 4.535 3.112 -16.387 1.00 95.31 94 ALA A O 1
ATOM 679 N N . MET A 1 95 ? 6.214 1.831 -17.126 1.00 95.56 95 MET A N 1
ATOM 680 C CA . MET A 1 95 ? 6.247 0.944 -15.955 1.00 95.56 95 MET A CA 1
ATOM 681 C C . MET A 1 95 ? 6.589 1.705 -14.669 1.00 95.56 95 MET A C 1
ATOM 683 O O . MET A 1 95 ? 5.908 1.531 -13.656 1.00 95.56 95 MET A O 1
ATOM 687 N N . ILE A 1 96 ? 7.593 2.587 -14.722 1.00 95.69 96 ILE A N 1
ATOM 688 C CA . ILE A 1 96 ? 7.969 3.466 -13.607 1.00 95.69 96 ILE A CA 1
ATOM 689 C C . ILE A 1 96 ? 6.804 4.401 -13.263 1.00 95.69 96 ILE A C 1
ATOM 691 O O . ILE A 1 96 ? 6.387 4.467 -12.109 1.00 95.69 96 ILE A O 1
ATOM 695 N N . GLY A 1 97 ? 6.252 5.101 -14.257 1.00 96.06 97 GLY A N 1
ATOM 696 C CA . GLY A 1 97 ? 5.198 6.094 -14.060 1.00 96.06 97 GLY A CA 1
ATOM 697 C C . GLY A 1 97 ? 3.901 5.494 -13.520 1.00 96.06 97 GLY A C 1
ATOM 698 O O . GLY A 1 97 ? 3.341 6.006 -12.549 1.00 96.06 97 GLY A O 1
ATOM 699 N N . VAL A 1 98 ? 3.442 4.383 -14.104 1.00 96.69 98 VAL A N 1
ATOM 700 C CA . VAL A 1 98 ? 2.240 3.664 -13.658 1.00 96.69 98 VAL A CA 1
ATOM 701 C C . VAL A 1 98 ? 2.464 3.056 -12.279 1.00 96.69 98 VAL A C 1
ATOM 703 O O . VAL A 1 98 ? 1.621 3.243 -11.407 1.00 96.69 98 VAL A O 1
ATOM 706 N N . GLY A 1 99 ? 3.600 2.389 -12.047 1.00 96.50 99 GLY A N 1
ATOM 707 C CA . GLY A 1 99 ? 3.921 1.796 -10.748 1.00 96.50 99 GLY A CA 1
ATOM 708 C C . GLY A 1 99 ? 3.981 2.837 -9.627 1.00 96.50 99 GLY A C 1
ATOM 709 O O . GLY A 1 99 ? 3.335 2.668 -8.596 1.00 96.50 99 GLY A O 1
ATOM 710 N N . ALA A 1 100 ? 4.679 3.955 -9.846 1.00 96.88 100 ALA A N 1
ATOM 711 C CA . ALA A 1 100 ? 4.785 5.037 -8.865 1.00 96.88 100 ALA A CA 1
ATOM 712 C C . ALA A 1 100 ? 3.431 5.712 -8.589 1.00 96.88 100 ALA A C 1
ATOM 714 O O . ALA A 1 100 ? 3.085 5.975 -7.436 1.00 96.88 100 ALA A O 1
ATOM 715 N N . THR A 1 101 ? 2.647 5.969 -9.639 1.00 97.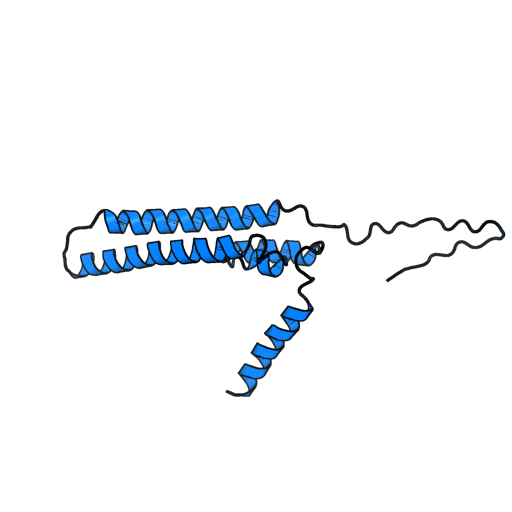62 101 THR A N 1
ATOM 716 C CA . THR A 1 101 ? 1.333 6.614 -9.510 1.00 97.62 101 THR A CA 1
ATOM 717 C C . THR A 1 101 ? 0.335 5.700 -8.802 1.00 97.62 101 THR A C 1
ATOM 719 O O . THR A 1 101 ? -0.390 6.157 -7.921 1.00 97.62 101 THR A O 1
ATOM 722 N N . ALA A 1 102 ? 0.321 4.408 -9.140 1.00 96.88 102 ALA A N 1
ATOM 723 C CA . ALA A 1 102 ? -0.527 3.418 -8.487 1.00 96.88 102 ALA A CA 1
ATOM 724 C C . ALA A 1 102 ? -0.155 3.244 -7.007 1.00 96.88 102 ALA A C 1
ATOM 726 O O . ALA A 1 102 ? -1.050 3.248 -6.165 1.00 96.88 102 ALA A O 1
ATOM 727 N N . LEU A 1 103 ? 1.143 3.191 -6.671 1.00 95.94 103 LEU A N 1
ATOM 728 C CA . LEU A 1 103 ? 1.610 3.168 -5.278 1.00 95.94 103 LEU A CA 1
ATOM 729 C C . LEU A 1 103 ? 1.101 4.370 -4.481 1.00 95.94 103 LEU A C 1
ATOM 731 O O . LEU A 1 103 ? 0.561 4.207 -3.390 1.00 95.94 103 LEU A O 1
ATOM 735 N N . LEU A 1 104 ? 1.253 5.579 -5.026 1.00 95.94 104 LEU A N 1
ATOM 736 C CA . LEU A 1 104 ? 0.816 6.793 -4.343 1.00 95.94 104 LEU A CA 1
ATOM 737 C C . LEU A 1 104 ? -0.708 6.826 -4.171 1.00 95.94 104 LEU A C 1
ATOM 739 O O . LEU A 1 104 ? -1.196 7.152 -3.091 1.00 95.94 104 LEU A O 1
ATOM 743 N N . ALA A 1 105 ? -1.454 6.469 -5.219 1.00 97.19 105 ALA A N 1
ATOM 744 C CA . ALA A 1 105 ? -2.910 6.431 -5.180 1.00 97.19 105 ALA A CA 1
ATOM 745 C C . ALA A 1 105 ? -3.423 5.424 -4.142 1.00 97.19 105 ALA A C 1
ATOM 747 O O . ALA A 1 105 ? -4.305 5.761 -3.355 1.00 97.19 105 ALA A O 1
ATOM 748 N N . LEU A 1 106 ? -2.837 4.222 -4.097 1.00 96.44 106 LEU A N 1
ATOM 749 C CA . LEU A 1 106 ? -3.182 3.197 -3.113 1.00 96.44 106 LEU A CA 1
ATOM 750 C C . LEU A 1 106 ? -2.862 3.647 -1.689 1.00 96.44 106 LEU A C 1
ATOM 752 O O . LEU A 1 106 ? -3.708 3.486 -0.819 1.00 96.44 106 LEU A O 1
ATOM 756 N N . LYS A 1 107 ? -1.720 4.302 -1.464 1.00 94.81 107 LYS A N 1
ATOM 757 C CA . LYS A 1 107 ? -1.346 4.800 -0.135 1.00 94.81 107 LYS A CA 1
ATOM 758 C C . LYS A 1 107 ? -2.274 5.902 0.377 1.00 94.81 107 LYS A C 1
ATOM 760 O O . LYS A 1 107 ? -2.653 5.920 1.552 1.00 94.81 107 LYS A O 1
ATOM 765 N N . VAL A 1 108 ? -2.653 6.832 -0.502 1.00 95.25 108 VAL A N 1
ATOM 766 C CA . VAL A 1 108 ? -3.635 7.879 -0.177 1.00 95.25 108 VAL A CA 1
ATOM 767 C C . VAL A 1 108 ? -4.999 7.252 0.098 1.00 95.25 108 VAL A C 1
ATOM 769 O O . VAL A 1 108 ? -5.656 7.634 1.066 1.00 95.25 108 VAL A O 1
ATOM 772 N N . TRP A 1 109 ? -5.403 6.268 -0.708 1.00 95.69 109 TRP A N 1
ATOM 773 C CA . TRP A 1 109 ? -6.660 5.559 -0.510 1.00 95.69 109 TRP A CA 1
ATOM 774 C C . TRP A 1 109 ? -6.672 4.765 0.802 1.00 95.69 109 TRP A C 1
ATOM 776 O O . TRP A 1 109 ? -7.618 4.925 1.562 1.00 95.69 109 TRP A O 1
ATOM 786 N N . GLU A 1 110 ? -5.626 4.005 1.136 1.00 93.88 110 GLU A N 1
ATOM 787 C CA . GLU A 1 110 ? -5.524 3.262 2.405 1.00 93.88 110 GLU A CA 1
ATOM 788 C C . GLU A 1 110 ? -5.697 4.199 3.604 1.00 93.88 110 GLU A C 1
ATOM 790 O O . GLU A 1 110 ? -6.495 3.943 4.508 1.00 93.88 110 GLU A O 1
ATOM 795 N N . THR A 1 111 ? -4.989 5.331 3.571 1.00 92.81 111 THR A N 1
ATOM 796 C CA . THR A 1 111 ? -5.047 6.346 4.626 1.00 92.81 111 THR A CA 1
ATOM 797 C C . THR A 1 111 ? -6.455 6.933 4.745 1.00 92.81 111 THR A C 1
ATOM 799 O O . THR A 1 111 ? -7.003 7.016 5.842 1.00 92.81 111 THR A O 1
ATOM 802 N N . TYR A 1 112 ? -7.062 7.319 3.621 1.00 94.06 112 TYR A N 1
ATOM 803 C CA . TYR A 1 112 ? -8.418 7.865 3.595 1.00 94.06 112 TYR A CA 1
ATOM 804 C C . TYR A 1 112 ? -9.467 6.852 4.073 1.00 94.06 112 TYR A C 1
ATOM 806 O O . TYR A 1 112 ? -10.355 7.206 4.847 1.00 94.06 112 TYR A O 1
ATOM 814 N N . ASP A 1 113 ? -9.355 5.595 3.645 1.00 92.12 113 ASP A N 1
ATOM 815 C CA . ASP A 1 113 ? -10.276 4.522 4.013 1.00 92.12 113 ASP A CA 1
ATOM 816 C C . ASP A 1 113 ? -10.271 4.290 5.529 1.00 92.12 113 ASP A C 1
ATOM 818 O O . ASP A 1 113 ? -11.330 4.253 6.148 1.00 92.12 113 ASP A O 1
ATOM 822 N N . ILE A 1 114 ? -9.095 4.253 6.166 1.00 89.31 114 ILE A N 1
ATOM 823 C CA . ILE A 1 114 ? -8.999 4.114 7.627 1.00 89.31 114 ILE A CA 1
ATOM 824 C C . ILE A 1 114 ? -9.653 5.294 8.352 1.00 89.31 114 ILE A C 1
ATOM 826 O O . ILE A 1 114 ? -10.404 5.074 9.299 1.00 89.31 114 ILE A O 1
ATOM 830 N N . PHE A 1 115 ? -9.419 6.534 7.910 1.00 89.88 115 PHE A N 1
ATOM 831 C CA . PHE A 1 115 ? -9.966 7.723 8.581 1.00 89.88 115 PHE A CA 1
ATOM 832 C C . PHE A 1 115 ? -11.461 7.959 8.344 1.00 89.88 115 PHE A C 1
ATOM 834 O O . PHE A 1 115 ? -12.082 8.740 9.065 1.00 89.88 115 PHE A O 1
ATOM 841 N N . THR A 1 116 ? -12.044 7.328 7.328 1.00 89.44 116 THR A N 1
ATOM 842 C CA . THR A 1 116 ? -13.474 7.466 7.019 1.00 89.44 116 THR A CA 1
ATOM 843 C C . THR A 1 116 ? -14.317 6.309 7.531 1.00 89.44 116 THR A C 1
ATOM 845 O O . THR A 1 116 ? -15.547 6.382 7.475 1.00 89.44 116 THR A O 1
ATOM 848 N N . ARG A 1 117 ? -13.690 5.271 8.096 1.00 78.50 117 ARG A N 1
ATOM 849 C CA . ARG A 1 117 ? -14.419 4.169 8.718 1.00 78.50 117 ARG A CA 1
ATOM 850 C C . ARG A 1 117 ? -15.143 4.637 9.985 1.00 78.50 117 ARG A C 1
ATOM 852 O O . ARG A 1 117 ? -14.519 5.196 10.890 1.00 78.50 117 ARG A O 1
ATOM 859 N N . PRO A 1 118 ? -16.463 4.404 10.080 1.00 63.12 118 PRO A N 1
ATOM 860 C CA . PRO A 1 118 ? -17.237 4.752 11.259 1.00 63.12 118 PRO A CA 1
ATOM 861 C C . PRO A 1 118 ? -16.960 3.733 12.364 1.00 63.12 118 PRO A C 1
ATOM 863 O O . PRO A 1 118 ? -17.672 2.746 12.492 1.00 63.12 118 PRO A O 1
ATOM 866 N N . THR A 1 119 ? -15.916 3.939 13.162 1.00 63.19 119 THR A N 1
ATOM 867 C CA . THR A 1 119 ? -15.593 3.005 14.251 1.00 63.19 119 THR A CA 1
ATOM 868 C C . THR A 1 119 ? -15.008 3.728 15.450 1.00 63.19 119 THR A C 1
ATOM 870 O O . THR A 1 119 ? -13.801 3.769 15.676 1.00 63.19 119 THR A O 1
ATOM 873 N N . VAL A 1 120 ? -15.917 4.283 16.234 1.00 53.62 120 VAL A N 1
ATOM 874 C CA . VAL A 1 120 ? -15.740 4.444 17.671 1.00 53.62 120 VAL A CA 1
ATOM 875 C C . VAL A 1 120 ? -17.117 4.217 18.267 1.00 53.62 120 VAL A C 1
ATOM 877 O O . VAL A 1 120 ? -17.957 5.117 18.265 1.00 53.62 120 VAL A O 1
ATOM 880 N N . GLU A 1 121 ? -17.364 3.017 18.799 1.00 53.38 121 GLU A N 1
ATOM 881 C CA . GLU A 1 121 ? -18.248 3.004 19.954 1.00 53.38 121 GLU A CA 1
ATOM 882 C C . GLU A 1 121 ? -17.545 3.851 21.006 1.00 53.38 121 GLU A C 1
ATOM 884 O O . GLU A 1 121 ? -16.379 3.625 21.341 1.00 53.38 121 GLU A O 1
ATOM 889 N N . SER A 1 122 ? -18.227 4.907 21.443 1.00 44.19 122 SER A N 1
ATOM 890 C CA . SER A 1 122 ? -17.769 5.692 22.574 1.00 44.19 122 SER A CA 1
ATOM 891 C C . SER A 1 122 ? -17.690 4.732 23.747 1.00 44.19 122 SER A C 1
ATOM 893 O O . SER A 1 122 ? -18.711 4.409 24.353 1.00 44.19 122 SER A O 1
ATOM 895 N N . ALA A 1 123 ? -16.483 4.245 24.038 1.00 48.09 123 ALA A N 1
ATOM 896 C CA . ALA A 1 123 ? -16.196 3.579 25.286 1.00 48.09 123 ALA A CA 1
ATOM 897 C C . ALA A 1 123 ? -16.695 4.534 2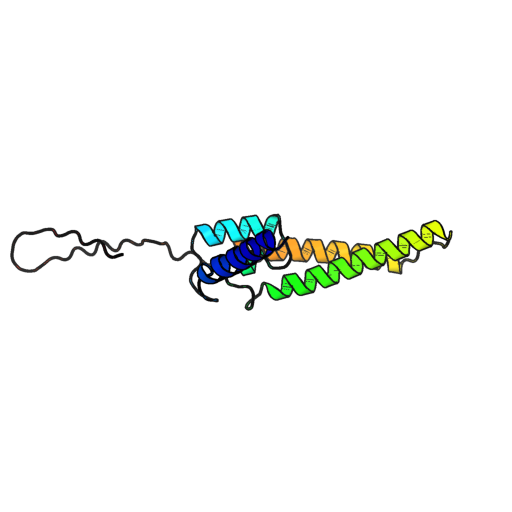6.371 1.00 48.09 123 ALA A C 1
ATOM 899 O O . ALA A 1 123 ? -16.124 5.605 26.577 1.00 48.09 123 ALA A O 1
ATOM 900 N N . SER A 1 124 ? -17.788 4.156 27.032 1.00 46.06 124 SER A N 1
ATOM 901 C CA . SER A 1 124 ? -18.483 4.934 28.060 1.00 46.06 124 SER A CA 1
ATOM 902 C C . SER A 1 124 ? -19.467 6.012 27.559 1.00 46.06 124 SER A C 1
ATOM 904 O O . SER A 1 124 ? -19.352 7.183 27.910 1.00 46.06 124 SER A O 1
ATOM 906 N N . THR A 1 125 ? -20.587 5.619 26.938 1.00 42.22 125 THR A N 1
ATOM 907 C CA . THR A 1 125 ? -21.836 6.151 27.520 1.00 42.22 125 THR A CA 1
ATOM 908 C C . THR A 1 125 ? -21.994 5.428 28.848 1.00 42.22 125 THR A C 1
ATOM 910 O O . THR A 1 125 ? -22.559 4.339 28.909 1.00 42.22 125 THR A O 1
ATOM 913 N N . VAL A 1 126 ? -21.423 5.994 29.917 1.00 47.47 126 VAL A N 1
ATOM 914 C CA . VAL A 1 126 ? -21.843 5.643 31.273 1.00 47.47 126 VAL A CA 1
ATOM 915 C C . VAL A 1 126 ? -23.309 6.043 31.331 1.00 47.47 126 VAL A C 1
ATOM 917 O O . VAL A 1 126 ? -23.643 7.200 31.585 1.00 47.47 126 VAL A O 1
ATOM 920 N N . ALA A 1 127 ? -24.199 5.106 31.023 1.00 45.66 127 ALA A N 1
ATOM 921 C CA . ALA A 1 127 ? -25.595 5.247 31.354 1.00 45.66 127 ALA A CA 1
ATOM 922 C C . ALA A 1 127 ? -25.651 5.201 32.882 1.00 45.66 127 ALA A C 1
ATOM 924 O O . ALA A 1 127 ? -25.783 4.138 33.485 1.00 45.66 127 ALA A O 1
ATOM 925 N N . ILE A 1 128 ? -25.491 6.364 33.521 1.00 49.34 128 ILE A N 1
ATOM 926 C CA . ILE A 1 128 ? -25.937 6.571 34.893 1.00 49.34 128 ILE A CA 1
ATOM 927 C C . ILE A 1 128 ? -27.458 6.463 34.812 1.00 49.34 128 ILE A C 1
ATOM 929 O O . ILE A 1 128 ? -28.162 7.460 34.688 1.00 49.34 128 ILE A O 1
ATOM 933 N N . LEU A 1 129 ? -27.972 5.237 34.778 1.00 47.06 129 LEU A N 1
ATOM 934 C CA . LEU A 1 129 ? -29.374 4.988 35.032 1.00 47.06 129 LEU A CA 1
ATOM 935 C C . LEU A 1 129 ? -29.551 5.235 36.529 1.00 47.06 129 LEU A C 1
ATOM 937 O O . LEU A 1 129 ? -28.981 4.483 37.324 1.00 47.06 129 LEU A O 1
ATOM 941 N N . PRO A 1 130 ? -30.284 6.277 36.958 1.00 48.91 130 PRO A N 1
ATOM 942 C CA . PRO A 1 130 ? -30.672 6.362 38.350 1.00 48.91 130 PRO A CA 1
ATOM 943 C C . PRO A 1 130 ? -31.551 5.143 38.642 1.00 48.91 130 PRO A C 1
ATOM 945 O O . PRO A 1 130 ? -32.707 5.074 38.227 1.00 48.91 130 PRO A O 1
ATOM 948 N N . LEU A 1 131 ? -30.990 4.157 39.340 1.00 49.78 131 LEU A N 1
ATOM 949 C CA . LEU A 1 131 ? -31.748 3.061 39.927 1.00 49.78 131 LEU A CA 1
ATOM 950 C C . LEU A 1 131 ? -32.534 3.652 41.101 1.00 49.78 131 LEU A C 1
ATOM 952 O O . LEU A 1 131 ? -32.100 3.641 42.251 1.00 49.78 131 LEU A O 1
ATOM 956 N N . VAL A 1 132 ? -33.685 4.247 40.792 1.00 48.09 132 VAL A N 1
ATOM 957 C CA . VAL A 1 132 ? -34.665 4.637 41.803 1.00 48.09 132 VAL A CA 1
ATOM 958 C C . VAL A 1 132 ? -35.275 3.345 42.331 1.00 48.09 132 VAL A C 1
ATOM 960 O O . VAL A 1 132 ? -36.191 2.792 41.730 1.00 48.09 132 VAL A O 1
ATOM 963 N N . TYR A 1 133 ? -34.742 2.838 43.443 1.00 49.91 133 TYR A N 1
ATOM 964 C CA . TYR A 1 133 ? -35.388 1.776 44.207 1.00 49.91 133 TYR A CA 1
ATOM 965 C C . TYR A 1 133 ? -36.680 2.331 44.824 1.00 49.91 133 TYR A C 1
ATOM 967 O O . TYR A 1 133 ? -36.614 3.258 45.642 1.00 49.91 133 TYR A O 1
ATOM 975 N N . PRO A 1 134 ? -37.865 1.794 44.486 1.00 50.47 134 PRO A N 1
ATOM 976 C CA . PRO A 1 134 ? -39.108 2.231 45.093 1.00 50.47 134 PRO A CA 1
ATOM 977 C C . PRO A 1 134 ? -39.269 1.558 46.460 1.00 50.47 134 PRO A C 1
ATOM 979 O O . PRO A 1 134 ? -40.040 0.621 46.584 1.00 50.47 134 PRO A O 1
ATOM 982 N N . SER A 1 135 ? -38.510 2.013 47.463 1.00 56.59 135 SER A N 1
ATOM 983 C CA . SER A 1 135 ? -38.902 2.079 48.886 1.00 56.59 135 SER A CA 1
ATOM 984 C C . SER A 1 135 ? -37.661 2.187 49.781 1.00 56.59 135 SER A C 1
ATOM 986 O O . SER A 1 135 ? -37.118 1.182 50.231 1.00 56.59 135 SER A O 1
ATOM 988 N N . GLY A 1 136 ? -37.234 3.416 50.082 1.00 53.78 136 GLY A N 1
ATOM 989 C CA . GLY A 1 136 ? -36.365 3.683 51.235 1.00 53.78 136 GLY A CA 1
ATOM 990 C C . GLY A 1 136 ? -34.905 4.026 50.924 1.00 53.78 136 GLY A C 1
ATOM 991 O O . GLY A 1 136 ? -34.013 3.216 51.126 1.00 53.78 136 GLY A O 1
ATOM 99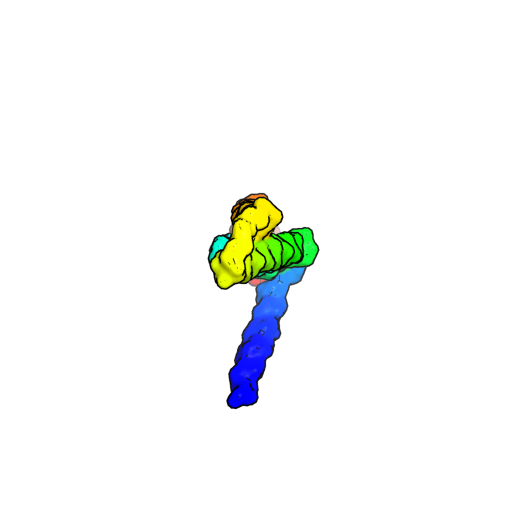2 N N . GLY A 1 137 ? -34.661 5.281 50.537 1.00 52.75 137 GLY A N 1
ATOM 993 C CA . GLY A 1 137 ? -33.579 6.080 51.130 1.00 52.75 137 GLY A CA 1
ATOM 994 C C . GLY A 1 137 ? -32.117 5.678 50.897 1.00 52.75 137 GLY A C 1
ATOM 995 O O . GLY A 1 137 ? -31.324 5.819 51.822 1.00 52.75 137 GLY A O 1
ATOM 996 N N . GLY A 1 138 ? -31.724 5.258 49.692 1.00 48.16 138 GLY A N 1
ATOM 997 C CA . GLY A 1 138 ? -30.305 5.101 49.351 1.00 48.16 138 GLY A CA 1
ATOM 998 C C . GLY A 1 138 ? -30.023 5.375 47.877 1.00 48.16 138 GLY A C 1
ATOM 999 O O . GLY A 1 138 ? -30.597 4.723 47.010 1.00 48.16 138 GLY A O 1
ATOM 1000 N N . VAL A 1 139 ? -29.134 6.330 47.585 1.00 47.84 139 VAL A N 1
ATOM 1001 C CA . VAL A 1 139 ? -28.559 6.508 46.242 1.00 47.84 139 VAL A CA 1
ATOM 1002 C C . VAL A 1 139 ? -27.346 5.587 46.150 1.00 47.84 139 VAL A C 1
ATOM 1004 O O . VAL A 1 139 ? -26.298 5.878 46.721 1.00 47.84 139 VAL A O 1
ATOM 1007 N N . GLY A 1 140 ? -27.504 4.445 45.484 1.00 52.44 140 GLY A N 1
ATOM 1008 C CA . GLY A 1 140 ? -26.396 3.547 45.169 1.00 52.44 140 GLY A CA 1
ATOM 1009 C C . GLY A 1 140 ? -25.783 3.901 43.816 1.00 52.44 140 GLY A C 1
ATOM 1010 O O . GLY A 1 140 ? -26.505 4.024 42.830 1.00 52.44 140 GLY A O 1
ATOM 1011 N N . VAL A 1 141 ? -24.458 4.040 43.763 1.00 47.78 141 VAL A N 1
ATOM 1012 C CA . VAL A 1 141 ? -23.690 4.095 42.510 1.00 47.78 141 VAL A CA 1
ATOM 1013 C C . VAL A 1 141 ? -23.098 2.706 42.283 1.00 47.78 141 VAL A C 1
ATOM 1015 O O . VAL A 1 141 ? -22.299 2.249 43.097 1.00 47.78 141 VAL A O 1
ATOM 1018 N N . SER A 1 142 ? -23.486 2.023 41.204 1.00 47.62 142 SER A N 1
ATOM 1019 C CA . SER A 1 142 ? -22.839 0.775 40.780 1.00 47.62 142 SER A CA 1
ATOM 1020 C C . SER A 1 142 ? -21.927 1.035 39.586 1.00 47.62 142 SER A C 1
ATOM 1022 O O . SER A 1 142 ? -22.370 1.613 38.595 1.00 47.62 142 SER A O 1
ATOM 1024 N N . ILE A 1 143 ? -20.679 0.575 39.669 1.00 40.97 143 ILE A N 1
ATOM 1025 C CA . ILE A 1 143 ? -19.719 0.580 38.560 1.00 40.97 143 ILE A CA 1
ATOM 1026 C C . ILE A 1 143 ? -19.660 -0.853 38.022 1.00 40.97 143 ILE A C 1
ATOM 1028 O O . ILE A 1 143 ? -19.270 -1.760 38.756 1.00 40.97 143 ILE A O 1
ATOM 1032 N N . GLY A 1 144 ? -20.104 -1.060 36.782 1.00 38.88 144 GLY A N 1
ATOM 1033 C CA . GLY A 1 144 ? -19.919 -2.319 36.057 1.00 38.88 144 GLY A CA 1
ATOM 1034 C C . GLY A 1 144 ? -18.635 -2.252 35.234 1.00 38.88 144 GLY A C 1
ATOM 1035 O O . GLY A 1 144 ? -18.437 -1.263 34.528 1.00 38.88 144 GLY A O 1
ATOM 1036 N N . PHE A 1 145 ? -17.778 -3.265 35.371 1.00 42.81 145 PHE A N 1
ATOM 1037 C CA . PHE A 1 145 ? -16.598 -3.493 34.532 1.00 42.81 145 PHE A CA 1
ATOM 1038 C C . PHE A 1 145 ? -16.906 -4.559 33.486 1.00 42.81 145 PHE A C 1
ATOM 1040 O O . PHE A 1 145 ? -17.659 -5.499 33.836 1.00 42.81 145 PHE A O 1
#